Protein AF-A0A1N7EIE0-F1 (afdb_monomer)

Foldseek 3Di:
DWDWDQDPQGIEIEDADEDDPVNVVVVVVVVVVSVVPTDPHGDYHYHCPRPPPPPPPPPPD

Nearest PDB structures (foldseek):
  3gr1-assembly2_F-5  TM=6.166E-01  e=4.839E-01  Salmonella enterica subsp. enterica serovar Typhimurium
  6rwx-assembly1_S  TM=5.927E-01  e=1.552E+00  Shigella flexneri
  6q15-assembly1_V  TM=5.632E-01  e=1.449E+00  Salmonella enterica subsp. enterica serovar Typhimurium str. LT2
  8axn-assembly1_A  TM=5.077E-01  e=1.906E+00  Shigella flexneri
  3gr0-assembly2_B  TM=5.875E-01  e=7.010E+00  Salmonella enterica subsp. enterica serovar Typhimurium

Solvent-accessible surface area (backbone atoms only — not comparable to full-atom values): 3746 Å² total; per-residue (Å²): 74,74,45,83,43,84,46,101,59,34,40,37,36,42,34,38,47,63,69,52,74,66,56,53,52,50,50,54,53,50,51,51,59,56,54,74,76,49,66,100,75,65,47,78,44,77,43,57,86,53,40,51,71,76,74,74,82,71,76,83,126

Structure (mmCIF, N/CA/C/O backbone):
data_AF-A0A1N7EIE0-F1
#
_entry.id   AF-A0A1N7EIE0-F1
#
loop_
_atom_site.group_PDB
_atom_site.id
_atom_site.type_symbol
_atom_site.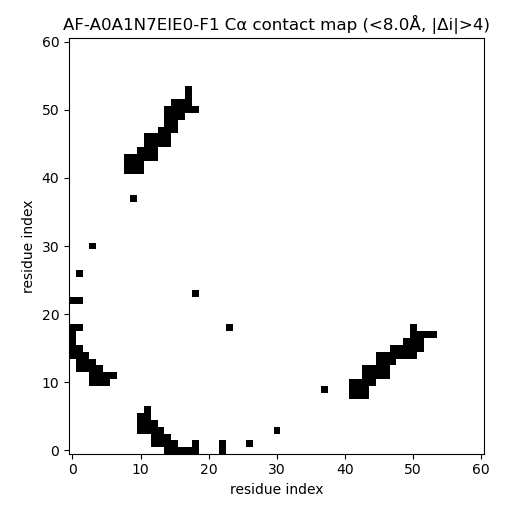label_atom_id
_atom_site.label_alt_id
_atom_site.label_comp_id
_atom_site.label_asym_id
_atom_site.label_entity_id
_atom_site.label_seq_id
_atom_site.pdbx_PDB_ins_code
_atom_site.Cartn_x
_atom_site.Cartn_y
_atom_site.Cartn_z
_atom_site.occupancy
_atom_site.B_iso_or_equiv
_atom_site.auth_seq_id
_atom_site.auth_comp_id
_atom_site.auth_asym_id
_atom_site.auth_atom_id
_atom_site.pdbx_PDB_model_num
ATOM 1 N N . MET A 1 1 ? -3.424 1.089 9.910 1.00 79.62 1 MET A N 1
ATOM 2 C CA . MET A 1 1 ? -2.520 -0.013 9.533 1.00 79.62 1 MET A CA 1
ATOM 3 C C . MET A 1 1 ? -2.556 -0.211 8.036 1.00 79.62 1 MET A C 1
ATOM 5 O O . MET A 1 1 ? -3.631 -0.340 7.451 1.00 79.62 1 MET A O 1
ATOM 9 N N . TYR A 1 2 ? -1.379 -0.223 7.426 1.00 84.44 2 TYR A N 1
ATOM 10 C CA . TYR A 1 2 ? -1.203 -0.512 6.011 1.00 84.44 2 TYR A CA 1
ATOM 11 C C . TYR A 1 2 ? -0.094 -1.550 5.831 1.00 84.44 2 TYR A C 1
ATOM 13 O O . TYR A 1 2 ? 0.770 -1.717 6.692 1.00 84.44 2 TYR A O 1
ATOM 21 N N . THR A 1 3 ? -0.131 -2.280 4.724 1.00 87.25 3 THR A N 1
ATOM 22 C CA . THR A 1 3 ? 0.904 -3.255 4.375 1.00 87.25 3 THR A CA 1
ATOM 23 C C . THR A 1 3 ? 1.209 -3.131 2.896 1.00 87.25 3 THR A C 1
ATOM 25 O O . THR A 1 3 ? 0.285 -3.127 2.085 1.00 87.25 3 THR A O 1
ATOM 28 N N . ILE A 1 4 ? 2.491 -3.003 2.557 1.00 88.06 4 ILE A N 1
ATOM 29 C CA . ILE A 1 4 ? 2.978 -2.965 1.178 1.00 88.06 4 ILE A CA 1
ATOM 30 C C . ILE A 1 4 ? 3.723 -4.276 0.928 1.00 88.06 4 ILE A C 1
ATOM 32 O O . ILE A 1 4 ? 4.725 -4.562 1.577 1.00 88.06 4 ILE A O 1
ATOM 36 N N . GLU A 1 5 ? 3.220 -5.082 0.002 1.00 88.69 5 GLU A N 1
ATOM 37 C CA . GLU A 1 5 ? 3.834 -6.335 -0.427 1.00 88.69 5 GLU A CA 1
ATOM 38 C C . GLU A 1 5 ? 4.282 -6.223 -1.881 1.00 88.69 5 GLU A C 1
ATOM 40 O O . GLU A 1 5 ? 3.521 -5.806 -2.757 1.00 88.69 5 GLU A O 1
ATOM 45 N N . GLN A 1 6 ? 5.520 -6.626 -2.153 1.00 85.75 6 GLN A N 1
ATOM 46 C CA . GLN A 1 6 ? 6.035 -6.698 -3.513 1.00 85.75 6 GLN A CA 1
ATOM 47 C C . GLN A 1 6 ? 5.595 -8.023 -4.144 1.00 85.75 6 GLN A C 1
ATOM 49 O O . GLN A 1 6 ? 5.845 -9.106 -3.616 1.00 85.75 6 GLN A O 1
ATOM 54 N N . MET A 1 7 ? 4.903 -7.930 -5.272 1.00 86.25 7 MET A N 1
ATOM 55 C CA . MET A 1 7 ? 4.302 -9.050 -5.990 1.00 86.25 7 MET A CA 1
ATOM 56 C C . MET A 1 7 ? 4.964 -9.211 -7.358 1.00 86.25 7 MET A C 1
ATOM 58 O O . MET A 1 7 ? 5.546 -8.279 -7.903 1.00 86.25 7 MET A O 1
ATOM 62 N N . ALA A 1 8 ? 4.795 -10.378 -7.983 1.00 83.38 8 ALA A N 1
ATOM 63 C CA . ALA A 1 8 ? 5.315 -10.633 -9.332 1.00 83.38 8 ALA A CA 1
ATOM 64 C C . ALA A 1 8 ? 4.774 -9.659 -10.402 1.00 83.38 8 ALA A C 1
ATOM 66 O O . ALA A 1 8 ? 5.392 -9.498 -11.449 1.00 83.38 8 ALA A O 1
ATOM 67 N N . PHE A 1 9 ? 3.624 -9.024 -10.148 1.00 82.69 9 PHE A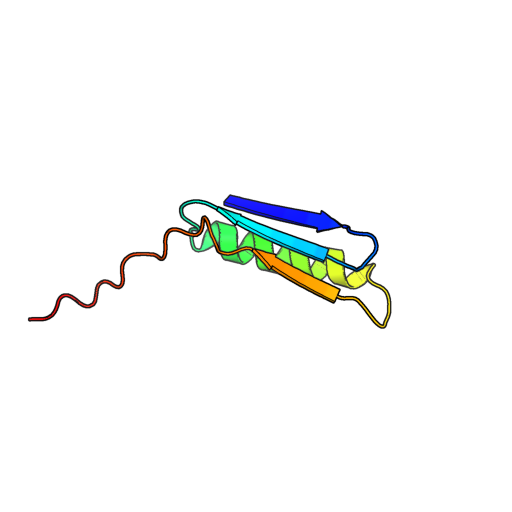 N 1
ATOM 68 C CA . PHE A 1 9 ? 3.028 -8.021 -11.029 1.00 82.69 9 PHE A CA 1
ATOM 69 C C . PHE A 1 9 ? 3.355 -6.574 -10.631 1.00 82.69 9 PHE A C 1
ATOM 71 O O . PHE A 1 9 ? 2.945 -5.676 -11.354 1.00 82.69 9 PHE A O 1
ATOM 78 N N . GLY A 1 10 ? 4.042 -6.323 -9.510 1.00 89.12 10 GLY A N 1
ATOM 79 C CA . GLY A 1 10 ? 4.309 -4.977 -8.993 1.00 89.12 10 GLY A CA 1
ATOM 80 C C . GLY A 1 10 ? 4.114 -4.887 -7.481 1.00 89.12 10 GLY A C 1
ATOM 81 O O . GLY A 1 10 ? 4.839 -5.534 -6.732 1.00 89.12 10 GLY A O 1
ATOM 82 N N . PHE A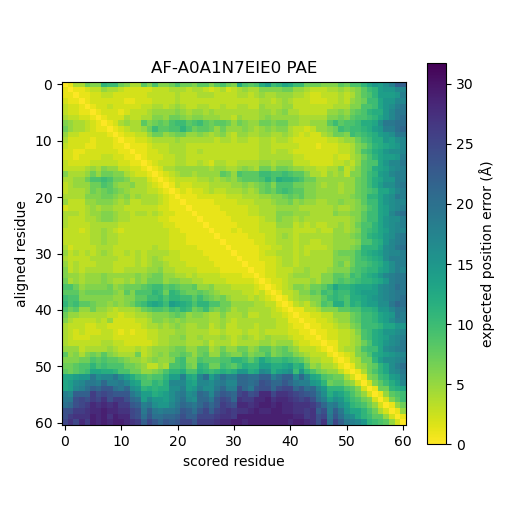 1 11 ? 3.135 -4.107 -7.022 1.00 89.56 11 PHE A N 1
ATOM 83 C CA . PHE A 1 11 ? 2.893 -3.869 -5.594 1.00 89.56 11 PHE A CA 1
ATOM 84 C C . PHE A 1 11 ? 1.448 -4.155 -5.205 1.00 89.56 11 PHE A C 1
ATOM 86 O O . PHE A 1 11 ? 0.513 -3.773 -5.909 1.00 89.56 11 PHE A O 1
ATOM 93 N N . GLN A 1 12 ? 1.263 -4.788 -4.053 1.00 90.81 12 GLN A N 1
ATOM 94 C CA . GLN A 1 12 ? -0.024 -4.943 -3.398 1.00 90.81 12 GLN A CA 1
ATOM 95 C C . GLN A 1 12 ? -0.028 -4.142 -2.102 1.00 90.81 12 GLN A C 1
ATOM 97 O O . GLN A 1 12 ? 0.785 -4.371 -1.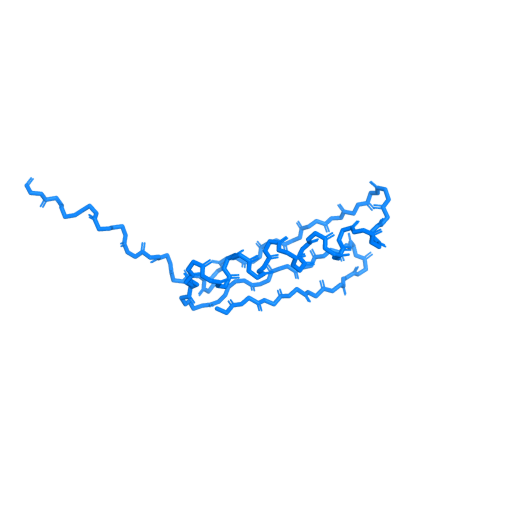213 1.00 90.81 12 GLN A O 1
ATOM 102 N N . ILE A 1 13 ? -0.965 -3.210 -1.996 1.00 89.56 13 ILE A N 1
ATOM 103 C CA . ILE A 1 13 ? -1.160 -2.376 -0.820 1.00 89.56 13 ILE A CA 1
ATOM 104 C C . ILE A 1 13 ? -2.464 -2.806 -0.174 1.00 89.56 13 ILE A C 1
ATOM 106 O O . ILE A 1 13 ? -3.522 -2.698 -0.791 1.00 89.56 13 ILE 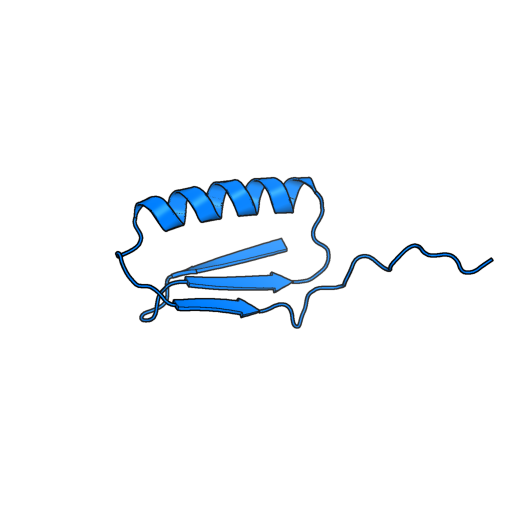A O 1
ATOM 110 N N . THR A 1 14 ? -2.389 -3.275 1.065 1.00 89.25 14 THR A N 1
ATOM 111 C CA . THR A 1 14 ? -3.566 -3.631 1.855 1.00 89.25 14 THR A CA 1
ATOM 112 C C . THR A 1 14 ? -3.777 -2.588 2.931 1.00 89.25 14 THR A C 1
ATOM 114 O O . THR A 1 14 ? -2.899 -2.344 3.760 1.00 89.25 14 THR A O 1
ATOM 117 N N . PHE A 1 15 ? -4.952 -1.976 2.922 1.00 87.44 15 PHE A N 1
ATOM 118 C CA . PHE A 1 15 ? -5.380 -1.036 3.938 1.00 87.44 15 PHE A CA 1
ATOM 119 C C . PHE A 1 15 ? -6.433 -1.689 4.831 1.00 87.44 15 PHE A C 1
ATOM 121 O O . PHE A 1 15 ? -7.505 -2.074 4.363 1.00 87.44 15 PHE A O 1
ATOM 128 N N . ALA A 1 16 ? -6.129 -1.795 6.125 1.00 84.50 16 ALA A N 1
ATOM 129 C CA . ALA A 1 16 ? -6.985 -2.470 7.092 1.00 84.50 16 ALA A CA 1
ATOM 130 C C . ALA A 1 16 ? -7.198 -1.632 8.359 1.00 84.50 16 ALA A C 1
ATOM 132 O O . ALA A 1 16 ? -6.292 -0.963 8.871 1.00 84.50 16 ALA A O 1
ATOM 133 N N . GLY A 1 17 ? -8.419 -1.701 8.890 1.00 82.25 17 GLY A N 1
ATOM 134 C CA . GLY A 1 17 ? -8.815 -1.011 10.110 1.00 82.25 17 GLY A CA 1
ATOM 135 C C . GLY A 1 17 ? -8.929 0.499 9.916 1.00 82.25 17 GLY A C 1
ATOM 136 O O . GLY A 1 17 ? -9.422 0.974 8.893 1.00 82.25 17 GLY A O 1
ATOM 137 N N . LYS A 1 18 ? -8.504 1.255 10.933 1.00 78.69 18 LYS A N 1
ATOM 138 C CA . LYS A 1 18 ? -8.471 2.718 10.902 1.00 78.69 18 LYS A CA 1
ATOM 139 C C . LYS A 1 18 ? -7.063 3.174 10.531 1.00 78.69 18 LYS A C 1
ATOM 141 O O . LYS A 1 18 ? -6.076 2.670 11.068 1.00 78.69 18 LYS A O 1
ATOM 146 N N . ILE A 1 19 ? -6.983 4.105 9.593 1.00 78.50 19 ILE A N 1
ATOM 147 C CA . ILE A 1 19 ? -5.736 4.754 9.205 1.00 78.50 19 ILE A CA 1
ATOM 148 C C . ILE A 1 19 ? -5.810 6.199 9.670 1.00 78.50 19 ILE A C 1
ATOM 150 O O . ILE A 1 19 ? -6.730 6.932 9.307 1.00 78.50 19 ILE A O 1
ATOM 154 N N . ASP A 1 20 ? -4.846 6.583 10.493 1.00 83.12 20 ASP A N 1
ATOM 155 C CA . ASP A 1 20 ? -4.687 7.947 10.971 1.00 83.12 20 ASP A CA 1
ATOM 156 C C . ASP A 1 20 ? -3.780 8.749 10.020 1.00 83.12 20 ASP A C 1
ATOM 158 O O . ASP A 1 20 ? -3.084 8.195 9.168 1.00 83.12 20 ASP A O 1
ATOM 162 N N . GLU A 1 21 ? -3.765 10.078 10.156 1.00 82.75 21 GLU A N 1
ATOM 163 C CA . GLU A 1 21 ? -2.980 10.953 9.267 1.00 82.75 21 GLU A CA 1
ATOM 164 C C .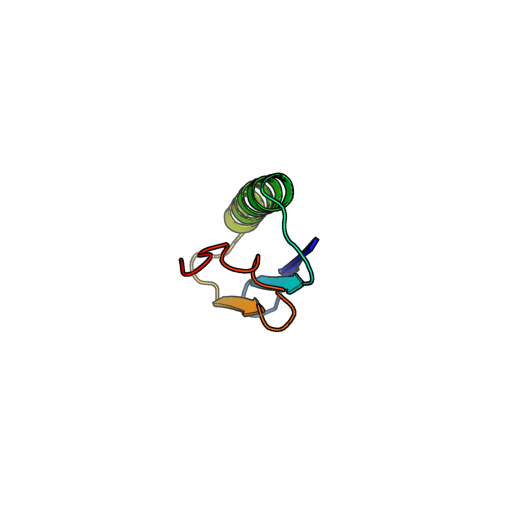 GLU A 1 21 ? -1.480 10.608 9.272 1.00 82.75 21 GLU A C 1
ATOM 166 O O . GLU A 1 21 ? -0.804 10.707 8.249 1.00 82.75 21 GLU A O 1
ATOM 171 N N . GLN A 1 22 ? -0.956 10.187 10.424 1.00 84.12 22 GLN A N 1
ATOM 172 C CA . GLN A 1 22 ? 0.448 9.813 10.572 1.00 84.12 22 GLN A CA 1
ATOM 173 C C . GLN A 1 22 ? 0.780 8.571 9.733 1.00 84.12 22 GLN A C 1
ATOM 175 O O . GLN A 1 22 ? 1.715 8.609 8.939 1.00 84.12 22 GLN A O 1
ATOM 180 N N . GLU A 1 23 ? -0.078 7.553 9.787 1.00 83.31 23 GLU A N 1
ATOM 181 C CA . GLU A 1 23 ? 0.042 6.331 8.986 1.00 83.31 23 GLU A CA 1
ATOM 182 C C . GLU A 1 23 ? -0.070 6.617 7.481 1.00 83.31 23 GLU A C 1
ATOM 184 O O . GLU A 1 23 ? 0.648 6.016 6.690 1.00 83.31 23 GLU A O 1
ATOM 189 N N . LEU A 1 24 ? -0.920 7.567 7.064 1.00 83.56 24 LEU A N 1
ATOM 190 C CA . LEU A 1 24 ? -0.987 8.015 5.663 1.00 83.56 24 LEU A CA 1
ATOM 191 C C . LEU A 1 24 ? 0.318 8.666 5.198 1.00 83.56 24 LEU A C 1
ATOM 193 O O . LEU A 1 24 ? 0.739 8.45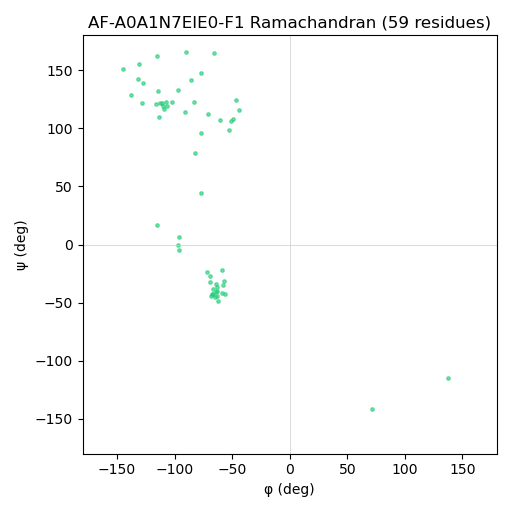8 4.060 1.00 83.56 24 LEU A O 1
ATOM 197 N N . ARG A 1 25 ? 0.952 9.472 6.057 1.00 87.56 25 ARG A N 1
ATOM 198 C CA . ARG A 1 25 ? 2.242 10.104 5.745 1.00 87.56 25 ARG A CA 1
ATOM 199 C C . ARG A 1 25 ? 3.354 9.069 5.650 1.00 87.56 25 ARG A C 1
ATOM 201 O O . ARG A 1 25 ? 4.165 9.159 4.732 1.00 87.56 25 ARG A O 1
ATOM 208 N N . GLU A 1 26 ? 3.375 8.105 6.566 1.00 89.12 26 GLU A N 1
ATOM 209 C CA . GLU A 1 26 ? 4.329 6.997 6.534 1.00 89.12 26 GLU A CA 1
ATOM 210 C C . GLU A 1 26 ? 4.132 6.155 5.274 1.00 89.12 26 GLU A C 1
ATOM 212 O O . GLU A 1 26 ? 5.081 5.982 4.517 1.00 89.12 26 GLU A O 1
ATOM 217 N N . TRP A 1 27 ? 2.894 5.772 4.956 1.00 87.44 27 TRP A N 1
ATOM 218 C CA . TRP A 1 27 ? 2.568 5.055 3.725 1.00 87.44 27 TRP A CA 1
ATOM 219 C C . TRP A 1 27 ? 3.022 5.800 2.465 1.00 87.44 27 TRP A C 1
ATOM 221 O O . TRP A 1 27 ? 3.558 5.185 1.545 1.00 87.44 27 TRP A O 1
ATOM 231 N N . ALA A 1 28 ? 2.831 7.121 2.404 1.00 87.56 28 ALA A N 1
ATOM 232 C CA . ALA A 1 28 ? 3.249 7.919 1.254 1.00 87.56 28 ALA A CA 1
ATOM 233 C C . ALA A 1 28 ? 4.779 7.962 1.096 1.00 87.56 28 ALA A C 1
ATOM 235 O O . ALA A 1 28 ? 5.284 7.928 -0.028 1.00 87.56 28 ALA A O 1
ATOM 236 N N . ALA A 1 29 ? 5.516 8.036 2.208 1.00 91.06 29 ALA A N 1
ATOM 237 C CA . ALA A 1 29 ? 6.974 7.988 2.198 1.00 91.06 29 ALA A CA 1
ATOM 238 C C . ALA A 1 29 ? 7.488 6.598 1.793 1.00 91.06 29 ALA A C 1
ATOM 240 O O . ALA A 1 29 ? 8.363 6.500 0.934 1.00 91.06 29 ALA A O 1
ATOM 241 N N . ASP A 1 30 ? 6.897 5.542 2.350 1.00 88.06 30 ASP A N 1
ATOM 242 C CA . ASP A 1 30 ? 7.272 4.151 2.089 1.00 88.06 30 ASP A CA 1
ATOM 243 C C . ASP A 1 30 ? 6.956 3.749 0.641 1.00 88.06 30 ASP A C 1
ATOM 245 O O . ASP A 1 30 ? 7.803 3.212 -0.070 1.00 88.06 30 ASP A O 1
ATOM 249 N N . SER A 1 31 ? 5.784 4.151 0.138 1.00 86.75 31 SER A N 1
ATOM 250 C CA . SER A 1 31 ? 5.405 3.972 -1.268 1.00 86.75 31 SER A CA 1
ATOM 251 C C . SER A 1 31 ? 6.390 4.660 -2.201 1.00 86.75 31 SER A C 1
ATOM 253 O O . SER A 1 31 ? 6.765 4.098 -3.222 1.00 86.75 31 SER A O 1
ATOM 255 N N . ARG A 1 32 ? 6.839 5.875 -1.862 1.00 88.06 32 ARG A N 1
ATOM 256 C CA . ARG A 1 32 ? 7.825 6.586 -2.676 1.00 88.06 32 ARG A CA 1
ATOM 257 C C . ARG A 1 32 ? 9.152 5.835 -2.724 1.00 88.06 32 ARG A C 1
ATOM 259 O O . ARG A 1 32 ? 9.691 5.700 -3.812 1.00 88.06 32 ARG A O 1
ATOM 266 N N . ALA A 1 33 ? 9.638 5.332 -1.594 1.00 88.56 33 ALA A N 1
ATOM 267 C CA . ALA A 1 33 ? 10.869 4.548 -1.550 1.00 88.56 33 ALA A CA 1
ATOM 268 C C . ALA A 1 33 ? 10.739 3.230 -2.335 1.00 88.56 33 ALA A C 1
ATOM 270 O O . ALA A 1 33 ? 11.634 2.870 -3.093 1.00 88.56 33 ALA A O 1
ATOM 271 N N . ALA A 1 34 ? 9.599 2.543 -2.222 1.00 84.31 34 ALA A N 1
ATOM 272 C CA . ALA A 1 34 ? 9.319 1.323 -2.980 1.00 84.31 34 ALA A CA 1
ATOM 273 C C . ALA A 1 34 ? 9.250 1.575 -4.499 1.00 84.31 34 ALA A C 1
ATOM 275 O O . ALA A 1 34 ? 9.670 0.735 -5.291 1.00 84.31 34 ALA A O 1
ATOM 276 N N . LEU A 1 35 ? 8.755 2.748 -4.904 1.00 83.56 35 LEU A N 1
ATOM 277 C CA . LEU A 1 35 ? 8.693 3.181 -6.300 1.00 83.56 35 LEU A CA 1
ATOM 278 C C . LEU A 1 35 ? 10.063 3.543 -6.890 1.00 83.56 35 LEU A C 1
ATOM 280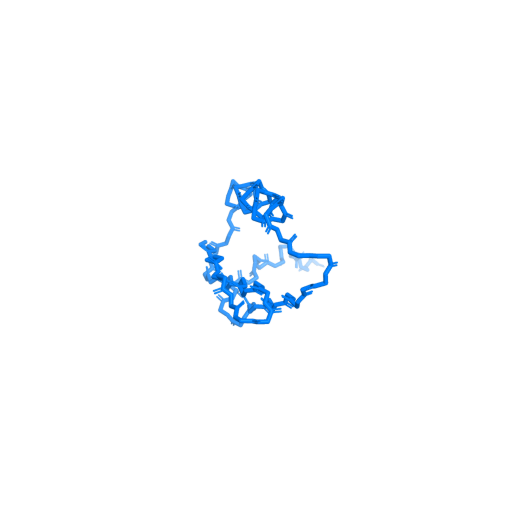 O O . LEU A 1 35 ? 10.213 3.487 -8.105 1.00 83.56 35 LEU A O 1
ATOM 284 N N . GLU A 1 36 ? 11.056 3.903 -6.072 1.00 85.31 36 GLU A N 1
ATOM 285 C CA . GLU A 1 36 ? 12.414 4.188 -6.563 1.00 85.31 36 GLU A CA 1
ATOM 286 C C . GLU A 1 36 ? 13.134 2.930 -7.071 1.00 85.31 36 GLU A C 1
ATOM 288 O O . GLU A 1 36 ? 13.978 3.031 -7.959 1.00 85.31 36 GLU A O 1
ATOM 293 N N . ASP A 1 37 ? 12.775 1.756 -6.546 1.00 80.44 37 ASP A N 1
ATOM 294 C CA . ASP A 1 37 ? 13.306 0.451 -6.972 1.00 80.44 37 ASP A CA 1
ATOM 295 C C . ASP A 1 37 ? 12.382 -0.259 -7.985 1.00 80.44 37 ASP A C 1
ATOM 297 O O . ASP A 1 37 ? 12.661 -1.364 -8.451 1.00 80.44 37 ASP A O 1
ATOM 301 N N . ALA A 1 38 ? 11.252 0.362 -8.337 1.00 79.69 38 ALA A N 1
ATOM 302 C CA . ALA A 1 38 ? 10.250 -0.242 -9.202 1.00 79.69 38 ALA A CA 1
ATOM 303 C C . ALA A 1 38 ? 10.661 -0.222 -10.690 1.00 79.69 38 ALA A C 1
ATOM 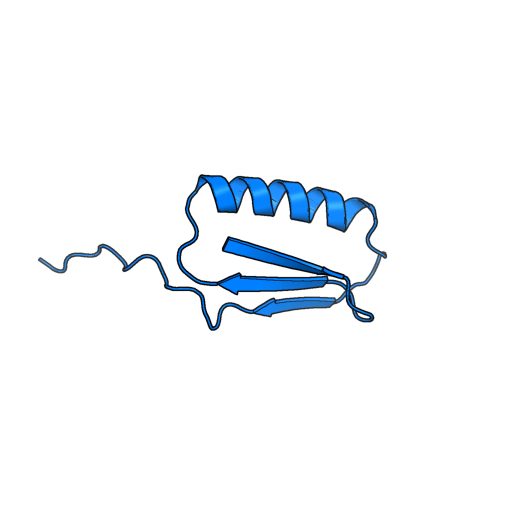305 O O . ALA A 1 38 ? 11.316 0.716 -11.150 1.00 79.69 38 ALA A O 1
ATOM 306 N N . PRO A 1 39 ? 10.246 -1.234 -11.476 1.00 80.75 39 PRO A N 1
ATOM 307 C CA . PRO A 1 39 ? 10.445 -1.238 -12.926 1.00 80.75 39 PRO A CA 1
ATOM 308 C C . PRO A 1 39 ? 9.639 -0.121 -13.617 1.00 80.75 39 PRO A C 1
ATOM 310 O O . PRO A 1 39 ? 8.706 0.424 -13.040 1.00 80.75 39 PRO A O 1
ATOM 313 N N . ASP A 1 40 ? 9.960 0.188 -14.879 1.00 81.75 40 ASP A N 1
ATOM 314 C CA . ASP A 1 40 ? 9.271 1.226 -15.680 1.00 81.75 40 ASP A CA 1
ATOM 315 C C . ASP A 1 40 ? 7.751 0.974 -15.799 1.00 81.75 40 ASP A C 1
ATOM 317 O O . ASP A 1 40 ? 6.946 1.904 -15.844 1.00 81.75 40 ASP A O 1
ATOM 321 N N . GLU A 1 41 ? 7.351 -0.303 -15.790 1.00 85.75 41 GLU A N 1
ATOM 322 C CA . GLU A 1 41 ? 5.960 -0.750 -15.819 1.00 85.75 41 GLU A CA 1
ATOM 323 C C . GLU A 1 41 ? 5.698 -1.737 -14.677 1.00 85.75 41 GLU A C 1
ATOM 325 O O . GLU A 1 41 ? 6.318 -2.799 -14.587 1.00 85.75 41 GLU A O 1
ATOM 330 N N . PHE A 1 42 ? 4.742 -1.407 -13.812 1.00 87.75 42 PHE A N 1
ATOM 331 C CA . PHE A 1 42 ? 4.280 -2.277 -12.735 1.00 87.75 42 PHE A CA 1
ATOM 332 C C . PHE A 1 42 ? 2.780 -2.096 -12.507 1.00 87.75 42 PHE A C 1
ATOM 334 O O . PHE A 1 42 ? 2.201 -1.034 -12.734 1.00 87.75 42 PHE A O 1
ATOM 341 N N . GLY A 1 43 ? 2.140 -3.157 -12.035 1.00 88.44 43 GLY A N 1
ATOM 342 C CA . GLY A 1 43 ? 0.775 -3.142 -11.539 1.00 88.44 43 GLY A CA 1
ATOM 343 C C . GLY A 1 43 ? 0.727 -2.744 -10.069 1.00 88.44 43 GLY A C 1
ATOM 344 O O . GLY A 1 43 ? 1.557 -3.167 -9.264 1.00 88.44 43 GLY A O 1
ATOM 345 N N . VAL A 1 44 ? -0.287 -1.965 -9.706 1.00 88.38 44 VAL A N 1
ATOM 346 C CA . VAL A 1 44 ? -0.599 -1.651 -8.310 1.00 88.38 44 VAL A CA 1
ATOM 347 C C . VAL A 1 44 ? -1.963 -2.233 -7.985 1.00 88.38 44 VAL A C 1
ATOM 349 O O . VAL A 1 44 ? -2.960 -1.881 -8.616 1.00 88.38 44 VAL A O 1
ATOM 352 N N . LEU A 1 45 ? -2.009 -3.121 -6.999 1.00 89.00 45 LEU A N 1
ATOM 353 C CA . LEU A 1 45 ? -3.247 -3.630 -6.432 1.00 89.00 45 LEU A CA 1
ATOM 354 C C . LEU A 1 45 ? -3.482 -2.929 -5.105 1.00 89.00 45 LEU A C 1
ATOM 356 O O . LEU A 1 45 ? -2.645 -3.000 -4.211 1.00 89.00 45 LEU A O 1
ATOM 360 N N . VAL A 1 46 ? -4.623 -2.261 -4.976 1.00 86.62 46 VAL A N 1
ATOM 361 C CA . VAL A 1 46 ? -4.996 -1.590 -3.733 1.00 86.62 46 VAL A CA 1
ATOM 362 C C . VAL A 1 46 ? -6.208 -2.286 -3.140 1.00 86.62 46 VAL A C 1
ATOM 364 O O . VAL A 1 46 ? -7.312 -2.205 -3.680 1.00 86.62 46 VAL A O 1
ATOM 367 N N . ASP A 1 47 ? -5.992 -2.981 -2.031 1.00 86.06 47 ASP A N 1
ATOM 368 C CA . ASP A 1 47 ? -7.045 -3.582 -1.237 1.00 86.06 47 ASP A CA 1
ATOM 369 C C . ASP A 1 47 ? -7.504 -2.599 -0.159 1.00 86.06 47 ASP A C 1
ATOM 371 O O . ASP A 1 47 ? -6.755 -2.239 0.747 1.00 86.06 47 ASP A O 1
ATOM 375 N N . MET A 1 48 ? -8.750 -2.145 -0.282 1.00 85.00 48 MET A N 1
ATOM 376 C CA . MET A 1 48 ? -9.408 -1.276 0.698 1.00 85.00 48 MET A CA 1
ATOM 377 C C . MET A 1 48 ? -10.606 -1.970 1.354 1.00 85.00 48 MET A C 1
ATOM 379 O O . MET A 1 48 ? -11.481 -1.301 1.898 1.00 85.00 48 MET A O 1
ATOM 383 N N . ARG A 1 49 ? -10.712 -3.303 1.264 1.00 82.44 49 ARG A N 1
ATOM 384 C CA . ARG A 1 49 ? -11.918 -4.026 1.704 1.00 82.44 49 ARG A CA 1
ATOM 385 C C . ARG A 1 49 ? -12.091 -3.998 3.217 1.00 82.44 49 ARG A C 1
ATOM 387 O O . ARG A 1 49 ? -13.218 -3.965 3.699 1.00 82.44 49 ARG A O 1
ATOM 394 N N . GLU A 1 50 ? -10.980 -3.986 3.943 1.00 75.94 50 GLU A N 1
ATOM 395 C CA . GLU A 1 50 ? -10.957 -3.901 5.405 1.00 75.94 50 GLU A CA 1
ATOM 396 C C . GLU A 1 50 ? -10.753 -2.471 5.917 1.00 75.94 50 GLU A C 1
ATOM 398 O O . GLU A 1 50 ? -10.606 -2.256 7.125 1.00 75.94 50 GLU A O 1
ATOM 403 N N . LEU A 1 51 ? -10.755 -1.481 5.020 1.00 76.19 51 LEU A N 1
ATOM 404 C CA . LEU A 1 51 ? -10.653 -0.085 5.402 1.00 76.19 51 LEU A CA 1
ATOM 405 C C . LEU A 1 51 ? -11.963 0.338 6.069 1.00 76.19 51 LEU A C 1
ATOM 407 O O . LEU A 1 51 ? -13.013 0.449 5.432 1.00 76.19 51 LEU A O 1
ATOM 411 N N . ASN A 1 52 ? -11.895 0.624 7.365 1.00 67.00 52 ASN A N 1
ATOM 412 C CA . ASN A 1 52 ? -12.974 1.323 8.033 1.00 67.00 52 ASN A CA 1
ATOM 413 C C . ASN A 1 52 ? -12.840 2.792 7.631 1.00 67.00 52 ASN A C 1
ATOM 415 O O . ASN A 1 52 ? -12.008 3.518 8.182 1.00 67.00 52 ASN A O 1
ATOM 419 N N . LEU A 1 53 ? -13.601 3.199 6.607 1.00 60.25 53 LEU A N 1
ATOM 420 C CA . LEU A 1 53 ? -13.723 4.604 6.234 1.00 60.25 53 LEU A CA 1
ATOM 421 C C . LEU A 1 53 ? -13.979 5.389 7.516 1.00 60.25 53 LEU A C 1
ATOM 423 O O . LEU A 1 53 ? -14.904 5.065 8.263 1.00 60.25 53 LEU A O 1
ATOM 427 N N . LEU A 1 54 ? -13.129 6.384 7.782 1.00 57.31 54 LEU A N 1
ATOM 428 C CA . LEU A 1 54 ? -13.382 7.375 8.817 1.00 57.31 54 LEU A CA 1
ATOM 429 C C . LEU A 1 54 ? -14.804 7.859 8.579 1.00 57.31 54 LEU A C 1
ATOM 431 O O . LEU A 1 54 ? -15.043 8.482 7.546 1.00 57.31 54 LEU A O 1
ATOM 435 N N . SER A 1 55 ? -15.733 7.471 9.463 1.00 50.78 55 SER A N 1
ATOM 436 C CA . SER A 1 55 ? -17.137 7.834 9.346 1.00 50.78 55 SER A CA 1
ATOM 437 C C . SER A 1 55 ? -17.190 9.302 8.990 1.00 50.78 55 SER A C 1
ATOM 439 O O . SER A 1 55 ? -16.680 10.135 9.744 1.00 50.78 55 SER A O 1
ATOM 441 N N . ASP A 1 56 ? -17.717 9.575 7.801 1.00 51.19 56 ASP A N 1
ATOM 442 C CA . ASP A 1 56 ? -17.944 10.916 7.315 1.00 51.19 56 ASP A CA 1
ATOM 443 C C . ASP A 1 56 ? -18.714 11.638 8.418 1.00 51.19 56 ASP A C 1
ATOM 445 O O . ASP A 1 56 ? -19.870 11.329 8.705 1.00 51.19 56 ASP A O 1
ATOM 449 N N . SER A 1 57 ? -18.039 12.541 9.127 1.00 47.38 57 SER A N 1
ATOM 450 C CA . SER A 1 57 ? -18.688 13.381 10.122 1.00 47.38 57 SER A CA 1
ATOM 451 C C . SER A 1 57 ? -19.451 14.498 9.406 1.00 47.38 57 SER A C 1
ATOM 453 O O . SER A 1 57 ? -19.389 15.649 9.830 1.00 47.38 57 SER A O 1
ATOM 455 N N . SER A 1 58 ? -20.185 14.191 8.334 1.00 49.28 58 SER A N 1
ATOM 456 C CA . SER A 1 58 ? -21.331 14.997 7.944 1.00 49.28 58 SER A CA 1
ATOM 457 C C . SER A 1 58 ? -22.500 14.541 8.806 1.00 49.28 58 SER A C 1
ATOM 459 O O . SER A 1 58 ? -23.359 13.744 8.429 1.00 49.28 58 SER A O 1
ATOM 461 N N . THR A 1 59 ? -22.484 15.043 10.041 1.00 51.25 59 THR A N 1
ATOM 462 C CA . THR A 1 59 ? -23.685 15.212 10.848 1.00 51.25 59 THR A CA 1
ATOM 463 C C . THR A 1 59 ? -24.669 16.001 9.993 1.00 51.25 59 THR A C 1
ATOM 465 O O . THR A 1 59 ? -24.557 17.220 9.874 1.00 51.25 59 THR A O 1
ATOM 468 N N . GLY A 1 60 ? -25.603 15.294 9.358 1.00 53.81 60 GLY A N 1
ATOM 469 C CA . GLY A 1 60 ? -26.794 15.902 8.790 1.00 53.81 60 GLY A CA 1
ATOM 470 C C . GLY A 1 60 ? -27.569 16.563 9.924 1.00 53.81 60 GLY A C 1
ATOM 471 O O . GLY A 1 60 ? -28.109 15.868 10.786 1.00 53.81 60 GLY A O 1
ATOM 472 N N . ALA A 1 61 ? -27.529 17.892 9.948 1.00 53.41 61 ALA A N 1
ATOM 473 C CA . ALA A 1 61 ? -28.389 18.750 10.753 1.00 53.41 61 ALA A CA 1
ATOM 474 C C . ALA A 1 61 ? -29.678 19.070 9.987 1.00 53.41 61 ALA A C 1
ATOM 476 O O . ALA A 1 61 ? -29.606 19.175 8.740 1.00 53.41 61 ALA A O 1
#

pLDDT: mean 80.1, std 12.18, range [47.38, 91.06]

Sequence (61 aa):
MYTIEQMAFGFQITFAGKIDEQELREWAADSRAALEDAPDEFGVLVDMRELNLLSDSSTGA

Radius of gyration: 14.09 Å; Cα contacts (8 Å, |Δi|>4): 69; chains: 1; bounding box: 42×29×27 Å

Organism: NCBI:txid308853

Secondary structure (DSSP, 8-state):
-EEEEEETTEEEEEEEE---HHHHHHHHHHHHHHHHTS-SS-EEEEEEEEE----------

Mean predicted aligned error: 7.6 Å